Protein AF-A0A7S4L661-F1 (afdb_monomer)

pLDDT: mean 83.7, std 10.68, range [38.12, 97.12]

Organism: NCBI:txid180227

Mean predicted aligned error: 12.7 Å

Secondary structure (DSSP, 8-state):
-HHHHHHHHHHHHHHHS--HHHHHHHHHHHHHHHHHHHHHHTTT----TTHHHHHHHHHH--HHHHHHHHHHHHHHHHHHHHHHHHHHHHHHHTTHHHHHHHHHHHHHHHHHHHHHHHTTT--GGGS-TTTTTS--S-HHHHHHHHHHHHHHHTT-TT--

Radius of gyration: 37.47 Å; Cα contacts (8 Å, |Δi|>4): 50; chains: 1; bounding box: 79×39×88 Å

Structure (mmCIF, N/CA/C/O backbone):
data_AF-A0A7S4L661-F1
#
_entry.id   AF-A0A7S4L661-F1
#
loop_
_atom_site.group_PDB
_atom_site.id
_atom_site.type_symbol
_atom_site.label_atom_id
_atom_site.label_alt_id
_atom_site.label_comp_id
_atom_site.label_asym_id
_atom_site.label_entity_id
_atom_site.label_seq_id
_atom_site.pdbx_PDB_ins_code
_atom_site.Cartn_x
_atom_site.Cartn_y
_atom_site.Cartn_z
_atom_site.occupancy
_atom_site.B_iso_or_equiv
_atom_site.auth_seq_id
_atom_site.auth_comp_id
_atom_site.auth_asym_id
_atom_site.auth_atom_id
_atom_site.pdbx_PDB_model_num
ATOM 1 N N . LEU A 1 1 ? 10.857 13.147 -1.585 1.00 68.75 1 LEU A N 1
ATOM 2 C CA . LEU A 1 1 ? 9.952 13.708 -2.619 1.00 68.75 1 LEU A CA 1
ATOM 3 C C . LEU A 1 1 ? 10.628 14.728 -3.540 1.00 68.75 1 LEU A C 1
ATOM 5 O O . LEU A 1 1 ? 10.637 14.499 -4.738 1.00 68.75 1 LEU A O 1
ATOM 9 N N . ILE A 1 2 ? 11.227 15.809 -3.017 1.00 77.88 2 ILE A N 1
ATOM 10 C CA . ILE A 1 2 ? 11.846 16.874 -3.843 1.00 77.88 2 ILE A CA 1
ATOM 11 C C . ILE A 1 2 ? 12.924 16.320 -4.792 1.00 77.88 2 ILE A C 1
ATOM 13 O O . ILE A 1 2 ? 12.932 16.650 -5.972 1.00 77.88 2 ILE A O 1
ATOM 17 N N . THR A 1 3 ? 13.801 15.442 -4.302 1.00 79.94 3 THR A N 1
ATOM 18 C CA . THR A 1 3 ? 14.860 14.824 -5.117 1.00 79.94 3 THR A CA 1
ATOM 19 C C . THR A 1 3 ? 14.307 13.901 -6.206 1.00 79.94 3 THR A C 1
ATOM 21 O O . THR A 1 3 ? 14.768 13.968 -7.338 1.00 79.94 3 THR A O 1
ATOM 24 N N . LEU A 1 4 ? 13.279 13.101 -5.897 1.00 76.25 4 LEU A N 1
ATOM 25 C CA . LEU A 1 4 ? 12.640 12.198 -6.864 1.00 76.25 4 LEU A CA 1
ATOM 26 C C . LEU A 1 4 ? 11.902 12.971 -7.964 1.00 76.25 4 LEU A C 1
ATOM 28 O O . LEU A 1 4 ? 12.067 12.651 -9.131 1.00 76.25 4 LEU A O 1
ATOM 32 N N . LYS A 1 5 ? 11.184 14.048 -7.613 1.00 80.62 5 LYS A N 1
ATOM 33 C CA . LYS A 1 5 ? 10.536 14.940 -8.594 1.00 80.62 5 LYS A CA 1
ATOM 34 C C . LYS A 1 5 ? 11.557 15.657 -9.487 1.00 80.62 5 LYS A C 1
ATOM 36 O O . LYS A 1 5 ? 11.343 15.823 -10.682 1.00 80.62 5 LYS A O 1
ATOM 41 N N . LYS A 1 6 ? 12.719 16.034 -8.938 1.00 85.00 6 LYS A N 1
ATOM 42 C CA . LYS A 1 6 ? 13.836 16.555 -9.745 1.00 85.00 6 LYS A CA 1
ATOM 43 C C . LYS A 1 6 ? 14.388 15.499 -10.710 1.00 85.00 6 LYS A C 1
ATOM 45 O O . LYS A 1 6 ? 14.632 15.822 -11.866 1.00 85.00 6 LYS A O 1
ATOM 50 N N . MET A 1 7 ? 14.567 14.257 -10.259 1.00 79.88 7 MET A N 1
ATOM 51 C CA . MET A 1 7 ? 15.034 13.149 -11.106 1.00 79.88 7 MET A CA 1
ATOM 52 C C . MET A 1 7 ? 14.032 12.807 -12.216 1.00 79.88 7 MET A C 1
ATOM 54 O O . MET A 1 7 ? 14.438 12.644 -13.360 1.00 79.88 7 MET A O 1
ATOM 58 N N . GLU A 1 8 ? 12.737 12.771 -11.907 1.00 83.81 8 GLU A N 1
ATOM 59 C CA . GLU A 1 8 ? 11.647 12.570 -12.871 1.00 83.81 8 GLU A CA 1
ATOM 60 C C . GLU A 1 8 ? 11.614 13.677 -13.936 1.00 83.81 8 GLU A C 1
ATOM 62 O O . GLU A 1 8 ? 11.549 13.386 -15.132 1.00 83.81 8 GLU A O 1
ATOM 67 N N . SER A 1 9 ? 11.786 14.940 -13.531 1.00 83.50 9 SER A N 1
ATOM 68 C CA . SER A 1 9 ? 11.897 16.068 -14.464 1.00 83.50 9 SER A CA 1
ATOM 69 C C . SER A 1 9 ? 13.117 15.953 -15.384 1.00 83.50 9 SER A C 1
ATOM 71 O O . SER A 1 9 ? 12.996 16.137 -16.596 1.00 83.50 9 SER A O 1
ATOM 73 N N . ILE A 1 10 ? 14.282 15.596 -14.832 1.00 83.00 10 ILE A N 1
ATOM 74 C CA . ILE A 1 10 ? 15.504 15.385 -15.616 1.00 83.00 10 ILE A CA 1
ATOM 75 C C . ILE A 1 10 ? 15.284 14.246 -16.614 1.00 83.00 10 ILE A C 1
ATOM 77 O O . ILE A 1 10 ? 15.482 14.436 -17.808 1.00 83.00 10 ILE A O 1
ATOM 81 N N . LEU A 1 11 ? 14.806 13.085 -16.170 1.00 81.50 11 LEU A N 1
ATOM 82 C CA . LEU A 1 11 ? 14.593 11.933 -17.047 1.00 81.50 11 LEU A CA 1
ATOM 83 C C . LEU A 1 11 ? 13.532 12.204 -18.116 1.00 81.50 11 LEU A C 1
ATOM 85 O O . LEU A 1 11 ? 13.692 11.778 -19.255 1.00 81.50 11 LEU A O 1
ATOM 89 N N . THR A 1 12 ? 12.493 12.974 -17.799 1.00 82.50 12 THR A N 1
ATOM 90 C CA . THR A 1 12 ? 11.500 13.422 -18.783 1.00 82.50 12 THR A CA 1
ATOM 91 C C . THR A 1 12 ? 12.138 14.253 -19.892 1.00 82.50 12 THR A C 1
ATOM 93 O O . THR A 1 12 ? 11.818 14.049 -21.065 1.00 82.50 12 THR A O 1
ATOM 96 N N . ASN A 1 13 ? 13.069 15.143 -19.546 1.00 82.88 13 ASN A N 1
ATOM 97 C CA . ASN A 1 13 ? 13.813 15.916 -20.536 1.00 82.88 13 ASN A CA 1
ATOM 98 C C . ASN A 1 13 ? 14.715 15.007 -21.382 1.00 82.88 13 ASN A C 1
ATOM 100 O O . ASN A 1 13 ? 14.700 15.117 -22.601 1.00 82.88 13 ASN A O 1
ATOM 104 N N . PHE A 1 14 ? 15.398 14.038 -20.766 1.00 79.38 14 PHE A N 1
ATOM 105 C CA . PHE A 1 14 ? 16.256 13.079 -21.475 1.00 79.38 14 PHE A CA 1
ATOM 106 C C . PHE A 1 14 ? 15.488 12.140 -22.419 1.00 79.38 14 PHE A C 1
ATOM 108 O O . PHE A 1 14 ? 16.041 11.695 -23.421 1.00 79.38 14 PHE A O 1
ATOM 115 N N . VAL A 1 15 ? 14.226 11.815 -22.122 1.00 77.88 15 VAL A N 1
ATOM 116 C CA . VAL A 1 15 ? 13.382 11.007 -23.021 1.00 77.88 15 VAL A CA 1
ATOM 117 C C . VAL A 1 15 ? 12.933 11.823 -24.235 1.00 77.88 15 VAL A C 1
ATOM 119 O O . VAL A 1 15 ? 12.922 11.294 -25.345 1.00 77.88 15 VAL A O 1
ATOM 122 N N . LYS A 1 16 ? 12.562 13.095 -24.034 1.00 79.75 16 LYS A N 1
ATOM 123 C CA . LYS A 1 16 ? 12.102 13.987 -25.112 1.00 79.75 16 LYS A CA 1
ATOM 124 C C . LYS A 1 16 ? 13.250 14.404 -26.028 1.00 79.75 16 LYS A C 1
ATOM 126 O O . LYS A 1 16 ? 13.140 14.288 -27.244 1.00 79.75 16 LYS A O 1
ATOM 131 N N . GLU A 1 17 ? 14.347 14.847 -25.430 1.00 80.50 17 GLU A N 1
ATOM 132 C CA . GLU A 1 17 ? 15.542 15.329 -26.113 1.00 80.50 17 GLU A CA 1
ATOM 133 C C . GLU A 1 17 ? 16.768 14.764 -25.389 1.00 80.50 17 GLU A C 1
ATOM 135 O O . GLU A 1 17 ? 17.304 15.393 -24.472 1.00 80.50 17 GLU A O 1
ATOM 140 N N . PRO A 1 18 ? 17.211 13.541 -25.736 1.00 76.50 18 PRO A N 1
ATOM 141 C CA . PRO A 1 18 ? 18.415 13.004 -25.130 1.00 76.50 18 PRO A CA 1
ATOM 142 C C . PRO A 1 18 ? 19.607 13.879 -25.525 1.00 76.50 18 PRO A C 1
ATOM 144 O O . PRO A 1 18 ? 19.707 14.265 -26.695 1.00 76.50 18 PRO A O 1
ATOM 147 N N . PRO A 1 19 ? 20.540 14.150 -24.597 1.00 82.44 19 PRO A N 1
ATOM 148 C CA . PRO A 1 19 ? 21.744 14.897 -24.914 1.00 82.44 19 PRO A CA 1
ATOM 149 C C . PRO A 1 19 ? 22.462 14.274 -26.108 1.00 82.44 19 PRO A C 1
ATOM 151 O O . PRO A 1 19 ? 22.719 13.064 -26.138 1.00 82.44 19 PRO A O 1
ATOM 154 N N . GLU A 1 20 ? 22.783 15.100 -27.099 1.00 78.19 20 GLU A N 1
ATOM 155 C CA . GLU A 1 20 ? 23.418 14.641 -28.333 1.00 78.19 20 GLU A CA 1
ATOM 156 C C . GLU A 1 20 ? 24.771 13.974 -28.049 1.00 78.19 20 GLU A C 1
ATOM 158 O O . GLU A 1 20 ? 25.096 12.956 -28.656 1.00 78.19 20 GLU A O 1
ATOM 163 N N . GLU A 1 21 ? 25.489 14.474 -27.041 1.00 83.31 21 GLU A N 1
ATOM 164 C CA . GLU A 1 21 ? 26.743 13.921 -26.524 1.00 83.31 21 GLU A CA 1
ATOM 165 C C . GLU A 1 21 ? 26.587 12.498 -25.959 1.00 83.31 21 GLU A C 1
ATOM 167 O O . GLU A 1 21 ? 27.429 11.632 -26.194 1.00 83.31 21 GLU A O 1
ATOM 172 N N . LEU A 1 22 ? 25.476 12.204 -25.273 1.00 80.00 22 LEU A N 1
ATOM 173 C CA . LEU A 1 22 ? 25.191 10.856 -24.774 1.00 80.00 22 LEU A CA 1
ATOM 174 C C . LEU A 1 22 ? 24.907 9.902 -25.941 1.00 80.00 22 LEU A C 1
ATOM 176 O O . LEU A 1 22 ? 25.438 8.792 -25.994 1.00 80.00 22 LEU A O 1
ATOM 180 N N . CYS A 1 23 ? 24.095 10.346 -26.903 1.00 76.44 23 CYS A N 1
ATOM 181 C CA . CYS A 1 23 ? 23.763 9.551 -28.083 1.00 76.44 23 CYS A CA 1
ATOM 182 C C . CYS A 1 23 ? 24.995 9.277 -28.953 1.00 76.44 23 CYS A C 1
ATOM 184 O O . CYS A 1 23 ? 25.169 8.158 -29.436 1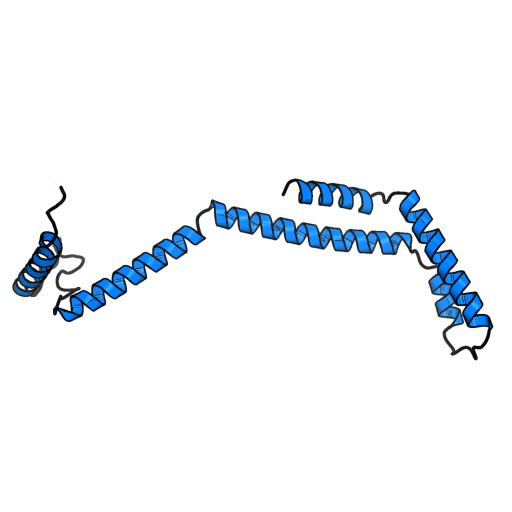.00 76.44 23 CYS A O 1
ATOM 186 N N . SER A 1 24 ? 25.852 10.278 -29.162 1.00 81.12 24 SER A N 1
ATOM 187 C CA . SER A 1 24 ? 27.076 10.142 -29.952 1.00 81.12 24 SER A CA 1
ATOM 188 C C . SER A 1 24 ? 28.093 9.236 -29.258 1.00 81.12 24 SER A C 1
ATOM 190 O O . SER A 1 24 ? 28.645 8.353 -29.915 1.00 81.12 24 SER A O 1
ATOM 192 N N . THR A 1 25 ? 28.254 9.361 -27.936 1.00 85.75 25 THR A N 1
ATOM 193 C CA . THR A 1 25 ? 29.117 8.488 -27.127 1.00 85.75 25 THR A CA 1
ATOM 194 C C . THR A 1 25 ? 28.675 7.034 -27.227 1.00 85.75 25 THR A C 1
ATOM 196 O O . THR A 1 25 ? 29.487 6.165 -27.528 1.00 85.75 25 THR A O 1
ATOM 199 N N . ILE A 1 26 ? 27.380 6.756 -27.052 1.00 82.06 26 ILE A N 1
ATOM 200 C CA . ILE A 1 26 ? 26.861 5.384 -27.099 1.00 82.06 26 ILE A CA 1
ATOM 201 C C . ILE A 1 26 ? 26.975 4.794 -28.507 1.00 82.06 26 ILE A C 1
ATOM 203 O O . ILE A 1 26 ? 27.368 3.637 -28.644 1.00 82.06 26 ILE A O 1
ATOM 207 N N . ARG A 1 27 ? 26.708 5.577 -29.563 1.00 81.56 27 ARG A N 1
ATOM 208 C CA . ARG A 1 27 ? 26.954 5.131 -30.946 1.00 81.56 27 ARG A CA 1
ATOM 209 C C . ARG A 1 27 ? 28.433 4.830 -31.192 1.00 81.56 27 ARG A C 1
ATOM 211 O O . ARG A 1 27 ? 28.734 3.856 -31.875 1.00 81.56 27 ARG A O 1
ATOM 218 N N . GLY A 1 28 ? 29.341 5.652 -30.664 1.00 84.31 28 GLY A N 1
ATOM 219 C CA . GLY A 1 28 ? 30.787 5.441 -30.763 1.00 84.31 28 GLY A CA 1
ATOM 220 C C . GLY A 1 28 ? 31.219 4.141 -30.088 1.00 84.31 28 GLY A C 1
ATOM 221 O O . GLY A 1 28 ? 31.824 3.289 -30.731 1.00 84.31 28 GLY A O 1
ATOM 222 N N . LEU A 1 29 ? 30.803 3.946 -28.836 1.00 86.19 29 LEU A N 1
ATOM 223 C CA . LEU A 1 29 ? 31.093 2.751 -28.039 1.00 86.19 29 LEU A CA 1
ATOM 224 C C . LEU A 1 29 ? 30.498 1.483 -28.667 1.00 86.19 29 LEU A C 1
ATOM 226 O O . LEU A 1 29 ? 31.155 0.448 -28.720 1.00 86.19 29 LEU A O 1
ATOM 230 N N . ALA A 1 30 ? 29.271 1.561 -29.189 1.00 81.69 30 ALA A N 1
ATOM 231 C CA . ALA A 1 30 ? 28.638 0.450 -29.893 1.00 81.69 30 ALA A CA 1
ATOM 232 C C . ALA A 1 30 ? 29.421 0.064 -31.157 1.00 81.69 30 ALA A C 1
ATOM 234 O O . ALA A 1 30 ? 29.675 -1.118 -31.376 1.00 81.69 30 ALA A O 1
ATOM 235 N N . LYS A 1 31 ? 29.862 1.048 -31.956 1.00 83.56 31 LYS A N 1
ATOM 236 C CA . LYS A 1 31 ? 30.695 0.810 -33.145 1.00 83.56 31 LYS A CA 1
ATOM 237 C C . LYS A 1 31 ? 32.054 0.211 -32.793 1.00 83.56 31 LYS A C 1
ATOM 239 O O . LYS A 1 31 ? 32.487 -0.719 -33.464 1.00 83.56 31 LYS A O 1
ATOM 244 N N . GLU A 1 32 ? 32.703 0.715 -31.747 1.00 87.25 32 GLU A N 1
ATOM 245 C CA . GLU A 1 32 ? 33.989 0.204 -31.263 1.00 87.25 32 GLU A CA 1
ATOM 246 C C . GLU A 1 32 ? 33.870 -1.258 -30.819 1.00 87.25 32 GLU A C 1
ATOM 248 O O . GLU A 1 32 ? 34.599 -2.116 -31.311 1.00 87.25 32 GLU A O 1
ATOM 253 N N . ARG A 1 33 ? 32.882 -1.577 -29.975 1.00 85.06 33 ARG A N 1
ATOM 254 C CA . ARG A 1 33 ? 32.634 -2.953 -29.517 1.00 85.06 33 ARG A CA 1
ATOM 255 C C . ARG A 1 33 ? 32.269 -3.899 -30.650 1.00 85.06 33 ARG A C 1
ATOM 257 O O . ARG A 1 33 ? 32.660 -5.064 -30.624 1.00 85.06 33 ARG A O 1
ATOM 264 N N . LEU A 1 34 ? 31.534 -3.410 -31.643 1.00 82.75 34 LEU A N 1
ATOM 265 C CA . LEU A 1 34 ? 31.180 -4.198 -32.813 1.00 82.75 34 LEU A CA 1
ATOM 266 C C . LEU A 1 34 ? 32.416 -4.477 -33.679 1.00 82.75 34 LEU A C 1
ATOM 268 O O . LEU A 1 34 ? 32.606 -5.612 -34.104 1.00 82.75 34 LEU A O 1
ATOM 272 N N . ALA A 1 35 ? 33.296 -3.493 -33.873 1.00 82.81 35 ALA A N 1
ATOM 273 C CA . ALA A 1 35 ? 34.565 -3.684 -34.573 1.00 82.81 35 ALA A CA 1
ATOM 274 C C . ALA A 1 35 ? 35.495 -4.666 -33.834 1.00 82.81 35 ALA A C 1
ATOM 276 O O . ALA A 1 35 ? 36.056 -5.563 -34.461 1.00 82.81 35 ALA A O 1
ATOM 277 N N . GLU A 1 36 ? 35.606 -4.555 -32.504 1.00 85.25 36 GLU A N 1
ATOM 278 C CA . GLU A 1 36 ? 36.344 -5.515 -31.668 1.00 85.25 36 GLU A CA 1
ATOM 279 C C . GLU A 1 36 ? 35.784 -6.938 -31.796 1.00 85.25 36 GLU A C 1
ATOM 281 O O . GLU A 1 36 ? 36.542 -7.906 -31.872 1.00 85.25 36 GLU A O 1
ATOM 286 N N . PHE A 1 37 ? 34.456 -7.075 -31.810 1.00 81.62 37 PHE A N 1
ATOM 287 C CA . PHE A 1 37 ? 33.787 -8.360 -31.978 1.00 81.62 37 PHE A CA 1
ATOM 288 C C . PHE A 1 37 ? 34.063 -8.958 -33.363 1.00 81.62 37 PHE A C 1
ATOM 290 O O . PHE A 1 37 ? 34.462 -10.116 -33.448 1.00 81.62 37 PHE A O 1
ATOM 297 N N . MET A 1 38 ? 33.938 -8.165 -34.431 1.00 76.12 38 MET A N 1
ATOM 298 C CA . MET A 1 38 ? 34.230 -8.595 -35.806 1.00 76.12 38 MET A CA 1
ATOM 299 C C . MET A 1 38 ? 35.683 -9.058 -35.966 1.00 76.12 38 MET A C 1
ATOM 301 O O . MET A 1 38 ? 35.925 -10.143 -36.484 1.00 76.12 38 MET A O 1
ATOM 305 N N . ALA A 1 39 ? 36.642 -8.300 -35.424 1.00 81.25 39 ALA A N 1
ATOM 306 C CA . ALA A 1 39 ? 38.062 -8.648 -35.479 1.00 81.25 39 ALA A CA 1
ATOM 307 C C . ALA A 1 39 ? 38.400 -9.960 -34.745 1.00 81.25 39 ALA A C 1
ATOM 309 O O . ALA A 1 39 ? 39.367 -10.634 -35.092 1.00 81.25 39 ALA A O 1
ATOM 310 N N . ARG A 1 40 ? 37.611 -10.339 -33.728 1.00 77.56 40 ARG A N 1
ATOM 311 C CA . ARG A 1 40 ? 37.737 -11.635 -33.038 1.00 77.56 40 ARG A CA 1
ATOM 312 C C . ARG A 1 40 ? 37.080 -12.779 -33.808 1.00 77.56 40 ARG A C 1
ATOM 314 O O . ARG A 1 40 ? 37.538 -13.911 -33.701 1.00 77.56 40 ARG A O 1
ATOM 321 N N . VAL A 1 41 ? 36.010 -12.494 -34.546 1.00 72.88 41 VAL A N 1
ATOM 322 C CA . VAL A 1 41 ? 35.238 -13.487 -35.308 1.00 72.88 41 VAL A CA 1
ATOM 323 C C . VAL A 1 41 ? 35.954 -13.908 -36.594 1.00 72.88 41 VAL A C 1
ATOM 325 O O . VAL A 1 41 ? 35.908 -15.087 -36.941 1.00 72.88 41 VAL A O 1
ATOM 328 N N . ASP A 1 42 ? 36.683 -12.995 -37.245 1.00 63.19 42 ASP A N 1
ATOM 329 C CA . ASP A 1 42 ? 37.455 -13.272 -38.470 1.00 63.19 42 ASP A CA 1
ATOM 330 C C . ASP A 1 42 ? 38.589 -14.303 -38.280 1.00 63.19 42 ASP A C 1
ATOM 332 O O . ASP A 1 42 ? 39.136 -14.810 -39.258 1.00 63.19 42 ASP A O 1
ATOM 336 N N . GLY A 1 43 ? 38.944 -14.639 -37.034 1.00 61.44 43 GLY A N 1
ATOM 337 C CA . GLY A 1 43 ? 40.056 -15.535 -36.722 1.00 61.44 43 GLY A CA 1
ATOM 338 C C . GLY A 1 43 ? 39.759 -17.039 -36.768 1.00 61.44 43 GLY A C 1
ATOM 339 O O . GLY A 1 43 ? 40.715 -17.791 -36.936 1.00 61.44 43 GLY A O 1
ATOM 340 N N . ASP A 1 44 ? 38.507 -17.504 -36.591 1.00 59.59 44 ASP A N 1
ATOM 341 C CA . ASP A 1 44 ? 38.280 -18.950 -36.343 1.00 59.59 44 ASP A CA 1
ATOM 342 C C . ASP A 1 44 ? 36.841 -19.507 -36.540 1.00 59.59 44 ASP A C 1
ATOM 344 O O . ASP A 1 44 ? 36.477 -20.514 -35.932 1.00 59.59 44 ASP A O 1
ATOM 348 N N . LEU A 1 45 ? 35.965 -18.892 -37.351 1.00 57.50 45 LEU A N 1
ATOM 349 C CA . LEU A 1 45 ? 34.546 -19.307 -37.414 1.00 57.50 45 LEU A CA 1
ATOM 350 C C . LEU A 1 45 ? 34.077 -19.848 -38.776 1.00 57.50 45 LEU A C 1
ATOM 352 O O . LEU A 1 45 ? 33.956 -19.133 -39.767 1.00 57.50 45 LEU A O 1
ATOM 356 N N . VAL A 1 46 ? 33.684 -21.129 -38.780 1.00 61.25 46 VAL A N 1
ATOM 357 C CA . VAL A 1 46 ? 32.750 -21.715 -39.756 1.00 61.25 46 VAL A CA 1
ATOM 358 C C . VAL A 1 46 ? 31.374 -21.104 -39.478 1.00 61.25 46 VAL A C 1
ATOM 360 O O . VAL A 1 46 ? 30.697 -21.479 -38.523 1.00 61.25 46 VAL A O 1
ATOM 363 N N . PHE A 1 47 ? 30.991 -20.100 -40.264 1.00 63.91 47 PHE A N 1
ATOM 364 C CA 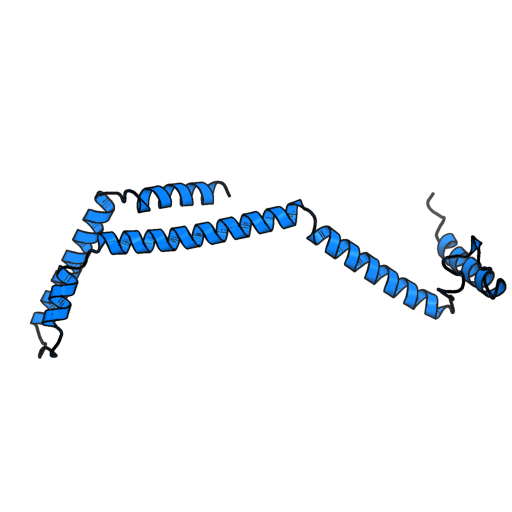. PHE A 1 47 ? 29.793 -19.293 -40.027 1.00 63.91 47 PHE A CA 1
ATOM 365 C C . PHE A 1 47 ? 28.505 -20.146 -40.033 1.00 63.91 47 PHE A C 1
ATOM 367 O O . PHE A 1 47 ? 28.167 -20.724 -41.070 1.00 63.91 47 PHE A O 1
ATOM 374 N N . PRO A 1 48 ? 27.726 -20.201 -38.933 1.00 63.81 48 PRO A N 1
ATOM 375 C CA . PRO A 1 48 ? 26.384 -20.768 -38.974 1.00 63.81 48 PRO A CA 1
ATOM 376 C C . PRO A 1 48 ? 25.475 -19.903 -39.857 1.00 63.81 48 PRO A C 1
ATOM 378 O O . PRO A 1 48 ? 25.564 -18.670 -39.861 1.00 63.81 48 PRO A O 1
ATOM 381 N N . VAL A 1 49 ? 24.584 -20.557 -40.608 1.00 58.53 49 VAL A N 1
ATOM 382 C CA . VAL A 1 49 ? 23.581 -19.906 -41.464 1.00 58.53 49 VAL A CA 1
ATOM 383 C C . VAL A 1 49 ? 22.720 -18.985 -40.589 1.00 58.53 49 VAL A C 1
ATOM 385 O O . VAL A 1 49 ? 21.892 -19.455 -39.818 1.00 58.53 49 VAL A O 1
ATOM 388 N N . GLY A 1 50 ? 22.966 -17.673 -40.662 1.00 65.62 50 GLY A N 1
ATOM 389 C CA . GLY A 1 50 ? 22.291 -16.664 -39.836 1.00 65.62 50 GLY A CA 1
ATOM 390 C C . GLY A 1 50 ? 23.201 -15.576 -39.257 1.00 65.62 50 GLY A C 1
ATOM 391 O O . GLY A 1 50 ? 22.700 -14.506 -38.920 1.00 65.62 50 GLY A O 1
ATOM 392 N N . LEU A 1 51 ? 24.526 -15.784 -39.206 1.00 72.31 51 LEU A N 1
ATOM 393 C CA . LEU A 1 51 ? 25.434 -14.787 -38.619 1.00 72.31 51 LEU A CA 1
ATOM 394 C C . LEU A 1 51 ? 25.526 -13.500 -39.453 1.00 72.31 51 LEU A C 1
ATOM 396 O O . LEU A 1 51 ? 25.457 -12.407 -38.901 1.00 72.31 51 LEU A O 1
ATOM 400 N N . VAL A 1 52 ? 25.630 -13.618 -40.780 1.00 74.81 52 VAL A N 1
ATOM 401 C CA . VAL A 1 52 ? 25.715 -12.453 -41.680 1.00 74.81 52 VAL A CA 1
ATOM 402 C C . VAL A 1 52 ? 24.452 -11.575 -41.592 1.00 74.81 52 VAL A C 1
ATOM 404 O O . VAL A 1 52 ? 24.602 -10.385 -41.326 1.00 74.81 52 VAL A O 1
ATOM 407 N N . PRO A 1 53 ? 23.218 -12.119 -41.690 1.00 78.62 53 PRO A N 1
ATOM 408 C CA . PRO A 1 53 ? 22.001 -11.340 -41.447 1.00 78.62 53 PRO A CA 1
ATOM 409 C C . PRO A 1 53 ? 21.953 -10.668 -40.068 1.00 78.62 53 PRO A C 1
ATOM 411 O O . PRO A 1 53 ? 21.555 -9.510 -39.971 1.00 78.62 53 PRO A O 1
ATOM 414 N N . ALA A 1 54 ? 22.373 -11.364 -39.007 1.00 78.12 54 ALA A N 1
ATOM 415 C CA . ALA A 1 54 ? 22.381 -10.813 -37.652 1.00 78.12 54 ALA A CA 1
ATOM 416 C C . ALA A 1 54 ? 23.389 -9.660 -37.493 1.00 78.12 54 ALA A C 1
ATOM 418 O O . ALA A 1 54 ? 23.098 -8.671 -36.826 1.00 78.12 54 ALA A O 1
ATOM 419 N N . LEU A 1 55 ? 24.555 -9.750 -38.140 1.00 75.94 55 LEU A N 1
ATOM 420 C CA . LEU A 1 55 ? 25.563 -8.687 -38.146 1.00 75.94 55 LEU A CA 1
ATOM 421 C C . LEU A 1 55 ? 25.102 -7.451 -38.922 1.00 75.94 55 LEU A C 1
ATOM 423 O O . LEU A 1 55 ? 25.349 -6.329 -38.476 1.00 75.94 55 LEU A O 1
ATOM 427 N N . THR A 1 56 ? 24.407 -7.644 -40.047 1.00 79.19 56 THR A N 1
ATOM 428 C CA . THR A 1 56 ? 23.782 -6.546 -40.796 1.00 79.19 56 THR A CA 1
ATOM 429 C C . THR A 1 56 ? 22.716 -5.854 -39.950 1.00 79.19 56 THR A C 1
ATOM 431 O O . THR A 1 56 ? 22.748 -4.635 -39.810 1.00 79.19 56 THR A O 1
ATOM 434 N N . GLN A 1 57 ? 21.845 -6.621 -39.287 1.00 83.25 57 GLN A N 1
ATOM 435 C CA . GLN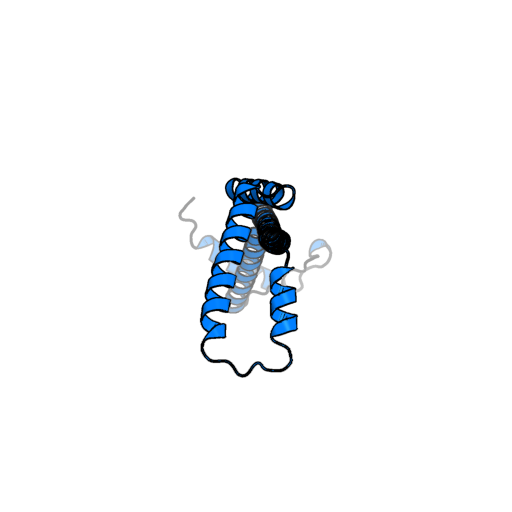 A 1 57 ? 20.844 -6.068 -38.368 1.00 83.25 57 GLN A CA 1
ATOM 436 C C . GLN A 1 57 ? 21.477 -5.305 -37.201 1.00 83.25 57 GLN A C 1
ATOM 438 O O . GLN A 1 57 ? 20.973 -4.258 -36.806 1.00 83.25 57 GLN A O 1
ATOM 443 N N . LEU A 1 58 ? 22.594 -5.796 -36.659 1.00 81.06 58 LEU A N 1
ATOM 444 C CA . LEU A 1 58 ? 23.303 -5.127 -35.571 1.00 81.06 58 LEU A CA 1
ATOM 445 C C . LEU A 1 58 ? 23.964 -3.812 -36.026 1.00 81.06 58 LEU A C 1
ATOM 447 O O . LEU A 1 58 ? 24.015 -2.859 -35.252 1.00 81.06 58 LEU A O 1
ATOM 451 N N . HIS A 1 59 ? 24.434 -3.738 -37.275 1.00 79.44 59 HIS A N 1
ATOM 452 C CA . HIS A 1 59 ? 24.944 -2.500 -37.880 1.00 79.44 59 HIS A CA 1
ATOM 453 C C . HIS A 1 59 ? 23.848 -1.454 -38.103 1.00 79.44 59 HIS A C 1
ATOM 455 O O . HIS A 1 59 ? 24.094 -0.259 -37.945 1.00 79.44 59 HIS A O 1
ATOM 461 N N . GLU A 1 60 ? 22.654 -1.904 -38.481 1.00 85.19 60 GLU A N 1
ATOM 462 C CA . GLU A 1 60 ? 21.488 -1.052 -38.725 1.00 85.19 60 GLU A CA 1
ATOM 463 C C . GLU A 1 60 ? 20.726 -0.701 -37.437 1.00 85.19 60 GLU A C 1
ATOM 465 O O . GLU A 1 60 ? 19.802 0.115 -37.460 1.00 85.19 60 GLU A O 1
ATOM 470 N N . PHE A 1 61 ? 21.107 -1.291 -36.300 1.00 85.56 61 PHE A N 1
ATOM 471 C CA . PHE A 1 61 ? 20.409 -1.108 -35.037 1.00 85.56 61 PHE A CA 1
ATOM 472 C C . PHE A 1 61 ? 20.535 0.326 -34.508 1.00 85.56 61 PHE A C 1
ATOM 474 O O . PHE A 1 61 ? 21.629 0.863 -34.306 1.00 85.56 61 PHE A O 1
ATOM 481 N N . ASP A 1 62 ? 19.393 0.939 -34.197 1.00 85.88 62 ASP A N 1
ATOM 482 C CA . ASP A 1 62 ? 19.350 2.274 -33.610 1.00 85.88 62 ASP A CA 1
ATOM 483 C C . ASP A 1 62 ? 19.558 2.221 -32.088 1.00 85.88 62 ASP A C 1
ATOM 485 O O . ASP A 1 62 ? 18.621 2.255 -31.281 1.00 85.88 62 ASP A O 1
ATOM 489 N N . PHE A 1 63 ? 20.831 2.181 -31.691 1.00 81.56 63 PHE A N 1
ATOM 490 C CA . PHE A 1 63 ? 21.241 2.236 -30.287 1.00 81.56 63 PHE A CA 1
ATOM 491 C C . PHE A 1 63 ? 20.731 3.487 -29.556 1.00 81.56 63 PHE A C 1
ATOM 493 O O . PHE A 1 63 ? 20.521 3.436 -28.345 1.00 81.56 63 PHE A O 1
ATOM 500 N N . ALA A 1 64 ? 20.494 4.604 -30.254 1.00 79.38 64 ALA A N 1
ATOM 501 C CA . ALA A 1 64 ? 19.977 5.810 -29.612 1.00 79.38 64 ALA A CA 1
ATOM 502 C C . ALA A 1 64 ? 18.506 5.633 -29.207 1.00 79.38 64 ALA A C 1
ATOM 504 O O . ALA A 1 64 ? 18.122 6.001 -28.095 1.00 79.38 64 ALA A O 1
ATOM 505 N N . ASN A 1 65 ? 17.692 5.011 -30.064 1.00 83.69 65 ASN A N 1
ATOM 506 C CA . ASN A 1 65 ? 16.314 4.658 -29.716 1.00 83.69 65 ASN A CA 1
ATOM 507 C C . ASN A 1 65 ? 16.241 3.618 -28.594 1.00 83.69 65 ASN A C 1
ATOM 509 O O . ASN A 1 65 ? 15.391 3.741 -27.712 1.00 83.69 65 ASN A O 1
ATOM 513 N N . TYR A 1 66 ? 17.153 2.645 -28.573 1.00 84.44 66 TYR A N 1
ATOM 514 C CA . TYR A 1 66 ? 17.242 1.690 -27.467 1.00 84.44 66 TYR A CA 1
ATOM 515 C C . TYR A 1 66 ? 17.500 2.387 -26.125 1.00 84.44 66 TYR A C 1
ATOM 517 O O . TYR A 1 66 ? 16.788 2.154 -25.151 1.00 84.44 66 TYR A O 1
ATOM 525 N N . VAL A 1 67 ? 18.454 3.320 -26.082 1.00 82.88 67 VAL A N 1
ATOM 526 C CA . VAL A 1 67 ? 18.758 4.093 -24.867 1.00 82.88 67 VAL A CA 1
ATOM 527 C C . VAL A 1 67 ? 17.561 4.931 -24.428 1.00 82.88 67 VAL A C 1
ATOM 529 O O . VAL A 1 67 ? 17.236 4.941 -23.242 1.00 82.88 67 VAL A O 1
ATOM 532 N N . ARG A 1 68 ? 16.853 5.584 -25.361 1.00 83.69 68 ARG A N 1
ATOM 533 C CA . ARG A 1 68 ? 15.601 6.299 -25.049 1.00 83.69 68 ARG A CA 1
ATOM 534 C C . ARG A 1 68 ? 14.569 5.370 -24.414 1.00 83.69 68 ARG A C 1
ATOM 536 O O . ARG A 1 68 ? 13.942 5.755 -23.430 1.00 83.69 68 ARG A O 1
ATOM 543 N N . ALA A 1 69 ? 14.416 4.156 -24.942 1.00 86.25 69 ALA A N 1
ATOM 544 C CA . ALA A 1 69 ? 13.503 3.165 -24.386 1.00 86.25 69 ALA A CA 1
ATOM 545 C C . ALA A 1 69 ? 13.913 2.753 -22.962 1.00 86.25 69 ALA A C 1
ATOM 547 O O . ALA A 1 69 ? 13.063 2.727 -22.073 1.00 86.25 69 ALA A O 1
ATOM 548 N N . CYS A 1 70 ? 15.205 2.522 -22.707 1.00 84.69 70 CYS A N 1
ATOM 549 C CA . CYS A 1 70 ? 15.716 2.221 -21.367 1.00 84.69 70 CYS A CA 1
ATOM 550 C C . CYS A 1 70 ? 15.483 3.373 -20.377 1.00 84.69 70 CYS A C 1
ATOM 552 O O . CYS A 1 70 ? 15.005 3.145 -19.268 1.00 84.69 70 CYS A O 1
ATOM 554 N N . ILE A 1 71 ? 15.766 4.620 -20.772 1.00 85.31 71 ILE A N 1
ATOM 555 C CA . ILE A 1 71 ? 15.497 5.804 -19.937 1.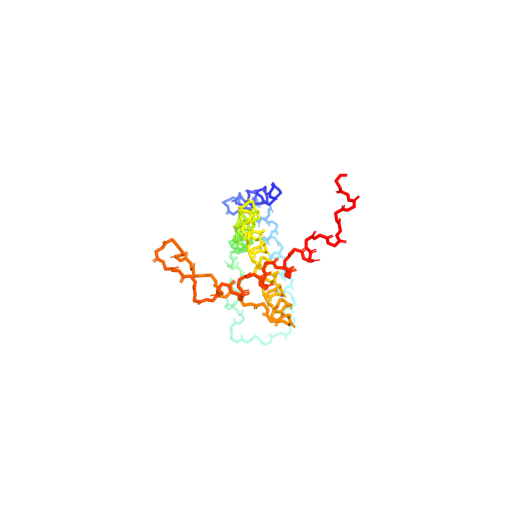00 85.31 71 ILE A CA 1
ATOM 556 C C . ILE A 1 71 ? 13.989 5.922 -19.668 1.00 85.31 71 ILE A C 1
ATOM 558 O O . ILE A 1 71 ? 13.582 6.190 -18.538 1.00 85.31 71 ILE A O 1
ATOM 562 N N . GLY A 1 72 ? 13.155 5.663 -20.678 1.00 85.94 72 GLY A N 1
ATOM 563 C CA . GLY A 1 72 ? 11.700 5.627 -20.548 1.00 85.94 72 GLY A CA 1
ATOM 564 C C . GLY A 1 72 ? 11.210 4.575 -19.549 1.00 85.94 72 GLY A C 1
ATOM 565 O O . GLY A 1 72 ? 10.346 4.879 -18.730 1.00 85.94 72 GLY A O 1
ATOM 566 N N . GLN A 1 73 ? 11.793 3.373 -19.555 1.00 88.12 73 GLN A N 1
ATOM 567 C CA . GLN A 1 73 ? 11.487 2.326 -18.573 1.00 88.12 73 GLN A CA 1
ATOM 568 C C . GLN A 1 73 ? 11.853 2.753 -17.147 1.00 88.12 73 GLN A C 1
ATOM 570 O O . GLN A 1 73 ? 11.037 2.612 -16.237 1.00 88.12 73 GLN A O 1
ATOM 575 N N . VAL A 1 74 ? 13.049 3.319 -16.949 1.00 85.69 74 VAL A N 1
ATOM 576 C CA . VAL A 1 74 ? 13.490 3.815 -15.633 1.00 85.69 74 VAL A CA 1
ATOM 577 C C . VAL A 1 74 ? 12.585 4.943 -15.140 1.00 85.69 74 VAL A C 1
ATOM 579 O O . VAL A 1 74 ? 12.207 4.963 -13.970 1.00 85.69 74 VAL A O 1
ATOM 582 N N . ARG A 1 75 ? 12.183 5.857 -16.030 1.00 86.75 75 ARG A N 1
ATOM 583 C CA . ARG A 1 75 ? 11.206 6.902 -15.712 1.00 86.75 75 ARG A CA 1
ATOM 584 C C . ARG A 1 75 ? 9.870 6.296 -15.279 1.00 86.75 75 ARG A C 1
ATOM 586 O O . ARG A 1 75 ? 9.359 6.680 -14.237 1.00 86.75 75 ARG A O 1
ATOM 593 N N . GLY A 1 76 ? 9.333 5.336 -16.032 1.00 87.06 76 GLY A N 1
ATOM 594 C CA . GLY A 1 76 ? 8.073 4.676 -15.679 1.00 87.06 76 GLY A CA 1
ATOM 595 C C . GLY A 1 76 ? 8.123 4.002 -14.304 1.00 87.06 76 GLY A C 1
ATOM 596 O O . GLY A 1 76 ? 7.171 4.098 -13.533 1.00 87.06 76 GLY A O 1
ATOM 597 N N . ALA A 1 77 ? 9.256 3.387 -13.951 1.00 86.94 77 ALA A N 1
ATOM 598 C CA . ALA A 1 77 ? 9.463 2.835 -12.614 1.00 86.94 77 ALA A CA 1
ATOM 599 C C . ALA A 1 77 ? 9.473 3.926 -11.524 1.00 86.94 77 ALA A C 1
ATOM 601 O O . ALA A 1 77 ? 8.881 3.738 -10.462 1.00 86.94 77 ALA A O 1
ATOM 602 N N . LEU A 1 78 ? 10.104 5.077 -11.781 1.00 86.88 78 LEU A N 1
ATOM 603 C CA . LEU A 1 78 ? 10.100 6.215 -10.854 1.00 86.88 78 LEU A CA 1
ATOM 604 C C . LEU A 1 78 ? 8.708 6.828 -10.675 1.00 86.88 78 LEU A C 1
ATOM 606 O O . LEU A 1 78 ? 8.358 7.169 -9.545 1.00 86.88 78 LEU A O 1
ATOM 610 N N . ASP A 1 79 ? 7.919 6.930 -11.747 1.00 88.00 79 ASP A N 1
ATOM 611 C CA . ASP A 1 79 ? 6.529 7.402 -11.698 1.00 88.00 79 ASP A CA 1
ATOM 612 C C . ASP A 1 79 ? 5.686 6.489 -10.788 1.00 88.00 79 ASP A C 1
ATOM 614 O O . ASP A 1 79 ? 4.948 6.975 -9.929 1.00 88.00 79 ASP A O 1
ATOM 618 N N . GLY A 1 80 ? 5.869 5.166 -10.900 1.00 90.81 80 GLY A N 1
ATOM 619 C CA . GLY A 1 80 ? 5.236 4.186 -10.012 1.00 90.81 80 GLY A CA 1
ATOM 620 C C . GLY A 1 80 ? 5.616 4.385 -8.541 1.00 90.81 80 GLY A C 1
ATOM 621 O O . GLY A 1 80 ? 4.744 4.530 -7.688 1.00 90.81 80 GLY A O 1
ATOM 622 N N . VAL A 1 81 ? 6.913 4.499 -8.241 1.00 89.62 81 VAL A N 1
ATOM 623 C CA . VAL A 1 81 ? 7.395 4.719 -6.863 1.00 89.62 81 VAL A CA 1
ATOM 624 C C . VAL A 1 81 ? 6.895 6.048 -6.286 1.00 89.62 81 VAL A C 1
ATOM 626 O O . VAL A 1 81 ? 6.581 6.132 -5.098 1.00 89.62 81 VAL A O 1
ATOM 629 N N . LEU A 1 82 ? 6.819 7.106 -7.099 1.00 89.75 82 LEU A N 1
ATOM 630 C CA . LEU A 1 82 ? 6.262 8.391 -6.675 1.00 89.75 82 LEU A CA 1
ATOM 631 C C . LEU A 1 82 ? 4.779 8.270 -6.320 1.00 89.75 82 LEU A C 1
ATOM 633 O O . LEU A 1 82 ? 4.370 8.798 -5.286 1.00 89.75 82 LEU A O 1
ATOM 637 N N . MET A 1 83 ? 4.003 7.556 -7.135 1.00 92.38 83 MET A N 1
ATOM 638 C CA . MET A 1 83 ? 2.587 7.302 -6.879 1.00 92.38 83 MET A CA 1
ATOM 639 C C . MET A 1 83 ? 2.384 6.515 -5.578 1.00 92.38 83 MET A C 1
ATOM 641 O O . MET A 1 83 ? 1.591 6.932 -4.732 1.00 92.38 83 MET A O 1
ATOM 645 N N . ASP A 1 84 ? 3.150 5.444 -5.370 1.00 92.00 84 ASP A N 1
ATOM 646 C CA . ASP A 1 84 ? 3.097 4.639 -4.143 1.00 92.00 84 ASP A CA 1
ATOM 647 C C . ASP A 1 84 ? 3.451 5.467 -2.901 1.00 92.00 84 ASP A C 1
ATOM 649 O O . ASP A 1 84 ? 2.816 5.356 -1.845 1.00 92.00 84 ASP A O 1
ATOM 653 N N . LEU A 1 85 ? 4.444 6.352 -3.022 1.00 90.62 85 LEU A N 1
ATOM 654 C CA . LEU A 1 85 ? 4.846 7.243 -1.941 1.00 90.62 85 LEU A CA 1
ATOM 655 C C . LEU A 1 85 ? 3.764 8.287 -1.630 1.00 90.62 85 LEU A C 1
ATOM 657 O O . LEU A 1 85 ? 3.519 8.584 -0.463 1.00 90.62 85 LEU A O 1
ATOM 661 N N . GLU A 1 86 ? 3.102 8.842 -2.646 1.00 90.56 86 GLU A N 1
ATOM 662 C CA . GLU A 1 86 ? 1.999 9.791 -2.459 1.00 90.56 86 GLU A CA 1
ATOM 663 C C . GLU A 1 86 ? 0.774 9.131 -1.811 1.00 90.56 86 GLU A C 1
ATOM 665 O O . GLU A 1 86 ? 0.137 9.742 -0.948 1.00 90.56 86 GLU A O 1
ATOM 670 N N . ILE A 1 87 ? 0.476 7.875 -2.161 1.00 89.81 87 ILE A N 1
ATOM 671 C CA . ILE A 1 87 ? -0.542 7.063 -1.477 1.00 89.81 87 ILE A CA 1
ATOM 672 C C . ILE A 1 87 ? -0.142 6.845 -0.015 1.00 89.81 87 ILE A C 1
ATOM 674 O O . ILE A 1 87 ? -0.927 7.142 0.883 1.00 89.81 87 ILE A O 1
ATOM 678 N N . SER A 1 88 ? 1.101 6.430 0.236 1.00 86.38 88 SER A N 1
ATOM 679 C CA . SER A 1 88 ? 1.605 6.172 1.591 1.00 86.38 88 SER A CA 1
ATOM 680 C C . SER A 1 88 ? 1.556 7.420 2.477 1.00 86.38 88 SER A C 1
ATOM 682 O O . SER A 1 88 ? 1.151 7.354 3.636 1.00 86.38 88 SER A O 1
ATOM 684 N N . ILE A 1 89 ? 1.923 8.586 1.934 1.00 87.81 89 ILE A N 1
ATOM 685 C CA . ILE A 1 89 ? 1.827 9.867 2.646 1.00 87.81 89 ILE A CA 1
ATOM 686 C C . ILE A 1 89 ? 0.371 10.209 2.940 1.00 87.81 89 ILE A C 1
ATOM 688 O O . ILE A 1 89 ? 0.067 10.648 4.045 1.00 87.81 89 ILE A O 1
ATOM 692 N N . ARG A 1 90 ? -0.537 10.014 1.979 1.00 87.69 90 ARG A N 1
ATOM 693 C CA . ARG A 1 90 ? -1.968 10.254 2.186 1.00 87.69 90 ARG A CA 1
ATOM 694 C C . ARG A 1 90 ? -2.518 9.372 3.299 1.00 87.69 90 ARG A C 1
ATOM 696 O O . ARG A 1 90 ? -3.208 9.882 4.177 1.00 87.69 90 ARG A O 1
ATOM 703 N N . ASP A 1 91 ? -2.190 8.086 3.289 1.00 83.00 91 ASP A N 1
ATOM 704 C CA . ASP A 1 91 ? -2.629 7.145 4.316 1.00 83.00 91 ASP A CA 1
ATOM 705 C C . ASP A 1 91 ? -2.058 7.519 5.689 1.00 83.00 91 ASP A C 1
ATOM 707 O O . ASP A 1 91 ? -2.805 7.567 6.670 1.00 83.00 91 ASP A O 1
ATOM 711 N N . PHE A 1 92 ? -0.781 7.903 5.750 1.00 80.38 92 PHE A N 1
ATOM 712 C CA . PHE A 1 92 ? -0.144 8.386 6.974 1.00 80.38 92 PHE A CA 1
ATOM 713 C C . PHE A 1 92 ? -0.797 9.672 7.510 1.00 80.38 92 PHE A C 1
ATOM 715 O O . PHE A 1 92 ? -1.179 9.735 8.678 1.00 80.38 92 PHE A O 1
ATOM 722 N N . VAL A 1 93 ? -0.980 10.688 6.659 1.00 84.44 93 VAL A N 1
ATOM 723 C CA . VAL A 1 93 ? -1.571 11.988 7.029 1.00 84.44 93 VAL A CA 1
ATOM 724 C C . VAL A 1 93 ? -3.042 11.854 7.403 1.00 84.44 93 VAL A C 1
ATOM 726 O O . VAL A 1 93 ? -3.499 12.522 8.325 1.00 84.44 93 VAL A O 1
ATOM 729 N N . SER A 1 94 ? -3.785 10.972 6.732 1.00 87.75 94 SER A N 1
ATOM 730 C CA . SER A 1 94 ? -5.189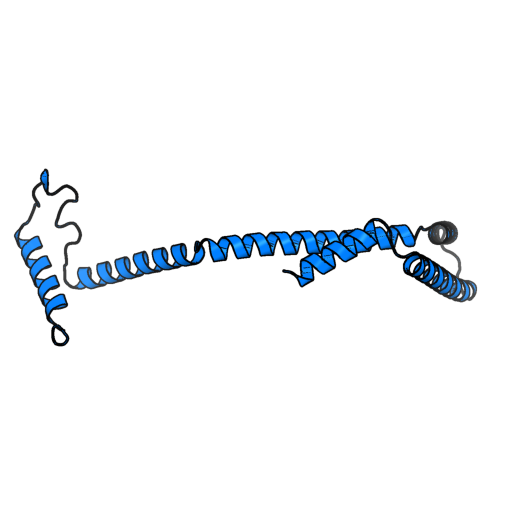 10.708 7.061 1.00 87.75 94 SER A CA 1
ATOM 731 C C . SER A 1 94 ? -5.377 10.101 8.454 1.00 87.75 94 SER A C 1
ATOM 733 O O . SER A 1 94 ? -6.503 10.020 8.934 1.00 87.75 94 SER A O 1
ATOM 735 N N . GLY A 1 95 ? -4.298 9.630 9.093 1.00 86.75 95 GLY A N 1
ATOM 736 C CA . GLY A 1 95 ? -4.367 8.953 10.381 1.00 86.75 95 GLY A CA 1
ATOM 737 C C . GLY A 1 95 ? -5.097 7.613 10.315 1.00 86.75 95 GLY A C 1
ATOM 738 O O . GLY A 1 95 ? -5.413 7.055 11.359 1.00 86.75 95 GLY A O 1
ATOM 739 N N . ARG A 1 96 ? -5.365 7.068 9.121 1.00 84.25 96 ARG A N 1
ATOM 740 C CA . ARG A 1 96 ? -6.123 5.822 8.937 1.00 84.25 96 ARG A CA 1
ATOM 741 C C . ARG A 1 96 ? -5.523 4.660 9.719 1.00 84.25 96 ARG A C 1
ATOM 743 O O . ARG A 1 96 ? -6.253 3.934 10.381 1.00 84.25 96 ARG A O 1
ATOM 750 N N . GLU A 1 97 ? -4.205 4.497 9.664 1.00 82.00 97 GLU A N 1
ATOM 751 C CA . GLU A 1 97 ? -3.516 3.448 10.425 1.00 82.00 97 GLU A CA 1
ATOM 752 C C . GLU A 1 97 ? -3.600 3.684 11.934 1.00 82.00 97 GLU A C 1
ATOM 754 O O . GLU A 1 97 ? -3.807 2.742 12.694 1.00 82.00 97 GLU A O 1
ATOM 759 N N . LYS A 1 98 ? -3.540 4.947 12.378 1.00 85.81 98 LYS A N 1
ATOM 760 C CA . LYS A 1 98 ? -3.773 5.290 13.783 1.00 85.81 98 LYS A CA 1
ATOM 761 C C . LYS A 1 98 ? -5.192 4.905 14.203 1.00 85.81 98 LYS A C 1
ATOM 763 O O . LYS A 1 98 ? -5.337 4.278 15.239 1.00 85.81 98 LYS A O 1
ATOM 768 N N . HIS A 1 99 ? -6.206 5.226 13.400 1.00 88.94 99 HIS A N 1
ATOM 769 C CA . HIS A 1 99 ? -7.593 4.846 13.672 1.00 88.94 99 HIS A CA 1
ATOM 770 C C . HIS A 1 99 ? -7.761 3.330 13.756 1.00 88.94 99 HIS A C 1
ATOM 772 O O . HIS A 1 99 ? -8.247 2.847 14.767 1.00 88.94 99 HIS A O 1
ATOM 778 N N . LYS A 1 100 ? -7.251 2.572 12.777 1.00 89.44 100 LYS A N 1
ATOM 779 C CA . LYS A 1 100 ? -7.289 1.101 12.818 1.00 89.44 100 LYS A CA 1
ATOM 780 C C . LYS A 1 100 ? -6.628 0.533 14.071 1.00 89.44 100 LYS A C 1
ATOM 782 O O . LYS A 1 100 ? -7.150 -0.402 14.668 1.00 89.44 100 LYS A O 1
ATOM 787 N N . LEU A 1 101 ? -5.473 1.075 14.459 1.00 89.00 101 LEU A N 1
ATOM 788 C CA . LEU A 1 101 ? -4.758 0.626 15.649 1.00 89.00 101 LEU A CA 1
ATOM 789 C C . LEU A 1 101 ? -5.516 0.998 16.929 1.00 89.00 101 LEU A C 1
ATOM 791 O O . LEU A 1 101 ? -5.587 0.187 17.847 1.00 89.00 101 LEU A O 1
ATOM 795 N N . THR A 1 102 ? -6.096 2.197 16.985 1.00 93.50 102 THR A N 1
ATOM 796 C CA . THR A 1 102 ? -6.965 2.642 18.079 1.00 93.50 102 THR A CA 1
ATOM 797 C C . THR A 1 102 ? -8.186 1.732 18.208 1.00 93.50 102 THR A C 1
ATOM 799 O O . THR A 1 102 ? -8.440 1.237 19.300 1.00 93.50 102 THR A O 1
ATOM 802 N N . ASP A 1 103 ? -8.883 1.439 17.110 1.00 95.81 103 ASP A N 1
ATOM 803 C CA . ASP A 1 103 ? -10.050 0.551 17.091 1.00 95.81 103 ASP A CA 1
ATOM 804 C C . ASP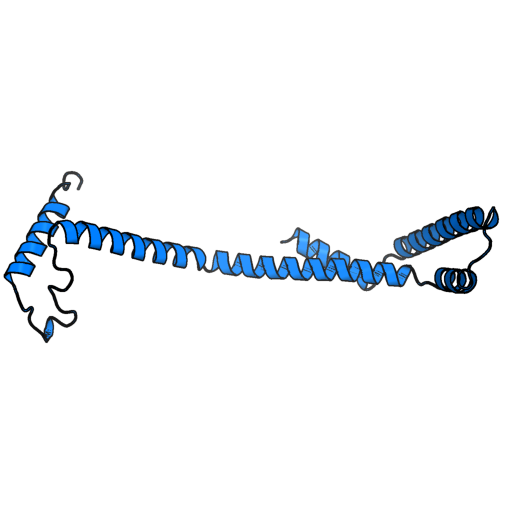 A 1 103 ? -9.667 -0.867 17.530 1.00 95.81 103 ASP A C 1
ATOM 806 O O . ASP A 1 103 ? -10.335 -1.466 18.369 1.00 95.81 103 ASP A O 1
ATOM 810 N N . TYR A 1 104 ? -8.537 -1.381 17.031 1.00 95.50 104 TYR A N 1
ATOM 811 C CA . TYR A 1 104 ? -7.996 -2.670 17.456 1.00 95.50 104 TYR A CA 1
ATOM 812 C C . TYR A 1 104 ? -7.731 -2.705 18.965 1.00 95.50 104 TYR A C 1
ATOM 814 O O . TYR A 1 104 ? -8.126 -3.655 19.638 1.00 95.50 104 TYR A O 1
ATOM 822 N N . TRP A 1 105 ? -7.084 -1.674 19.516 1.00 96.75 105 TRP A N 1
ATOM 823 C CA . TRP A 1 105 ? -6.834 -1.601 20.954 1.00 96.75 105 TRP A CA 1
ATOM 824 C C . TRP A 1 105 ? -8.120 -1.466 21.763 1.00 96.75 105 TRP A C 1
ATOM 826 O O . TRP A 1 105 ? -8.218 -2.108 22.803 1.00 96.75 105 TRP A O 1
ATOM 836 N N . HIS A 1 106 ? -9.106 -0.697 21.297 1.00 96.88 106 HIS A N 1
ATOM 837 C CA . HIS A 1 106 ? -10.403 -0.602 21.964 1.00 96.88 106 HIS A CA 1
ATOM 838 C C . HIS A 1 106 ? -11.094 -1.960 22.043 1.00 96.88 106 HIS A C 1
ATOM 840 O O . HIS A 1 106 ? -11.464 -2.366 23.140 1.00 96.88 106 HIS A O 1
ATOM 846 N N . ILE A 1 107 ? -11.159 -2.694 20.928 1.00 97.12 107 ILE A N 1
ATOM 847 C CA . ILE A 1 107 ? -11.724 -4.049 20.891 1.00 97.12 107 ILE A CA 1
ATOM 848 C C . ILE A 1 107 ? -10.961 -4.969 21.849 1.00 97.12 107 ILE A C 1
ATOM 850 O O . ILE A 1 107 ? -11.566 -5.671 22.649 1.00 97.12 107 ILE A O 1
ATOM 854 N N . ARG A 1 108 ? -9.623 -4.941 21.831 1.00 96.62 108 ARG A N 1
ATOM 855 C CA . ARG A 1 108 ? -8.809 -5.784 22.723 1.00 96.62 108 ARG A CA 1
ATOM 856 C C . ARG A 1 108 ? -9.006 -5.476 24.200 1.00 96.62 108 ARG A C 1
ATOM 858 O O . ARG A 1 108 ? -9.070 -6.398 25.008 1.00 96.62 108 ARG A O 1
ATOM 865 N N . ILE A 1 109 ? -9.067 -4.197 24.557 1.00 96.38 109 ILE A N 1
ATOM 866 C CA . ILE A 1 109 ? -9.322 -3.772 25.935 1.00 96.38 109 ILE A CA 1
ATOM 867 C C . ILE A 1 109 ? -10.718 -4.231 26.350 1.00 96.38 109 ILE A C 1
ATOM 869 O O . ILE A 1 109 ? -10.867 -4.804 27.423 1.00 96.38 109 ILE A O 1
ATOM 873 N N . GLU A 1 110 ? -11.720 -4.028 25.498 1.00 96.06 110 GLU A N 1
ATOM 874 C CA . GLU A 1 110 ? -13.092 -4.454 25.752 1.00 96.06 110 GLU A CA 1
ATOM 875 C C . GLU A 1 110 ? -13.198 -5.972 25.950 1.00 96.06 110 GLU A C 1
ATOM 877 O O . GLU A 1 110 ? -13.799 -6.404 26.931 1.00 96.06 110 GLU A O 1
ATOM 882 N N . GLU A 1 111 ? -12.572 -6.776 25.086 1.00 97.00 111 GLU A N 1
ATOM 883 C CA . GLU A 1 111 ? -12.525 -8.242 25.189 1.00 97.00 111 GLU A CA 1
ATOM 884 C C . GLU A 1 111 ? -11.907 -8.706 26.515 1.00 97.00 111 GLU A C 1
ATOM 886 O O . GLU A 1 111 ? -12.469 -9.555 27.213 1.00 97.00 111 GLU A O 1
ATOM 891 N N . GLU A 1 112 ? -10.747 -8.156 26.882 1.00 96.88 112 GLU A N 1
ATOM 892 C CA . GLU A 1 112 ? -10.049 -8.553 28.106 1.00 96.88 112 GLU A CA 1
ATOM 893 C C . GLU A 1 112 ? -10.783 -8.076 29.364 1.00 96.88 112 GLU A C 1
ATOM 895 O O . GLU A 1 112 ? -10.873 -8.828 30.336 1.00 96.88 112 GLU A O 1
ATOM 900 N N . VAL A 1 113 ? -11.383 -6.880 29.344 1.00 94.75 113 VAL A N 1
ATOM 901 C CA . VAL A 1 113 ? -12.241 -6.395 30.437 1.00 94.75 113 VAL A CA 1
ATOM 902 C C . VAL A 1 113 ? -13.474 -7.284 30.581 1.00 94.75 113 VAL A C 1
ATOM 904 O O . VAL A 1 113 ? -13.771 -7.719 31.695 1.00 94.75 113 VAL A O 1
ATOM 907 N N . HIS A 1 114 ? -14.153 -7.626 29.480 1.00 95.00 114 HIS A N 1
ATOM 908 C CA . HIS A 1 114 ? -15.303 -8.532 29.501 1.00 95.00 114 HIS A CA 1
ATOM 909 C C . HIS A 1 114 ? -14.936 -9.886 30.100 1.00 95.00 114 HIS A C 1
ATOM 911 O O . HIS A 1 114 ? -15.628 -10.397 30.985 1.00 95.00 114 HIS A O 1
ATOM 917 N N . LYS A 1 115 ? -13.824 -10.466 29.647 1.00 95.50 115 LYS A N 1
ATOM 918 C CA . LYS A 1 115 ? -13.324 -11.753 30.127 1.00 95.50 115 LYS A CA 1
ATOM 919 C C . LYS A 1 115 ? -12.959 -11.707 31.608 1.00 95.50 115 LYS A C 1
ATOM 921 O O . LYS A 1 115 ? -13.335 -12.611 32.352 1.00 95.50 115 LYS A O 1
ATOM 926 N N . TRP A 1 116 ? -12.256 -10.664 32.041 1.00 94.62 116 TRP A N 1
ATOM 927 C CA . TRP A 1 116 ? -11.866 -10.484 33.435 1.00 94.62 116 TRP A CA 1
ATOM 928 C C . TRP A 1 116 ? -13.094 -10.335 34.341 1.00 94.62 116 TRP A C 1
ATOM 930 O O . TRP A 1 116 ? -13.221 -11.078 35.311 1.00 94.62 116 TRP A O 1
ATOM 940 N N . LEU A 1 117 ? -14.044 -9.468 33.975 1.00 93.56 117 LEU A N 1
ATOM 941 C CA . LEU A 1 117 ? -15.300 -9.252 34.705 1.00 93.56 117 LEU A CA 1
ATOM 942 C C . LEU A 1 117 ? -16.168 -10.517 34.765 1.00 93.56 117 LEU A C 1
ATOM 944 O O . LEU A 1 117 ? -16.756 -10.817 35.805 1.00 93.56 117 LEU A O 1
ATOM 948 N N . SER A 1 118 ? -16.199 -11.306 33.688 1.00 93.06 118 SER A N 1
ATOM 949 C CA . SER A 1 118 ? -16.908 -12.594 33.663 1.00 93.06 118 SER A CA 1
ATOM 950 C C . SER A 1 118 ? -16.365 -13.568 34.715 1.00 93.06 118 SER A C 1
ATOM 952 O O . SER A 1 118 ? -17.127 -14.338 35.293 1.00 93.06 118 SER A O 1
ATOM 954 N N . GLY A 1 119 ? -15.065 -13.496 35.030 1.00 91.62 119 GLY A N 1
ATOM 955 C CA . GLY A 1 119 ? -14.448 -14.265 36.115 1.00 91.62 119 GLY A CA 1
ATOM 956 C C . GLY A 1 119 ? -14.983 -13.926 37.514 1.00 91.62 119 GLY A C 1
ATOM 957 O O . GLY A 1 119 ? -14.848 -14.734 38.429 1.00 91.62 119 GLY A O 1
ATOM 958 N N . PHE A 1 120 ? -15.632 -12.770 37.672 1.00 92.12 120 PHE A N 1
ATOM 959 C CA . PHE A 1 120 ? -16.290 -12.323 38.903 1.00 92.12 120 PHE A CA 1
ATOM 960 C C . PHE A 1 120 ? -17.822 -12.422 38.823 1.00 92.12 120 PHE A C 1
ATOM 962 O O . PHE A 1 120 ? -18.518 -11.795 39.618 1.00 92.12 120 PHE A O 1
ATOM 969 N N . ASN A 1 121 ? -18.352 -13.214 37.881 1.00 91.31 121 ASN A N 1
ATOM 970 C CA . ASN A 1 121 ? -19.788 -13.353 37.610 1.00 91.31 121 ASN A CA 1
ATOM 971 C C . ASN A 1 121 ? -20.483 -12.026 37.257 1.00 91.31 121 ASN A C 1
ATOM 973 O O . ASN A 1 121 ? -21.670 -11.857 37.538 1.00 91.31 121 ASN A O 1
ATOM 977 N N . TYR A 1 122 ? -19.764 -11.079 36.649 1.00 92.94 122 TYR A N 1
ATOM 978 C CA . TYR A 1 122 ? -20.383 -9.860 36.142 1.00 92.94 122 TYR A CA 1
ATOM 979 C C . TYR A 1 122 ? -21.302 -10.186 34.960 1.00 92.94 122 TYR A C 1
ATOM 981 O O . TYR A 1 122 ? -20.872 -10.787 33.972 1.00 92.94 122 TYR A O 1
ATOM 989 N N . ALA A 1 123 ? -22.563 -9.771 35.049 1.00 93.69 123 ALA A N 1
ATOM 990 C CA . ALA A 1 123 ? -23.546 -9.981 33.990 1.00 93.69 123 ALA A CA 1
ATOM 991 C C . ALA A 1 123 ? -23.572 -8.785 33.024 1.00 93.69 123 ALA A C 1
ATOM 993 O O . ALA A 1 123 ? -24.204 -7.767 33.316 1.00 93.69 123 ALA A O 1
ATOM 994 N N . HIS A 1 124 ? -22.893 -8.908 31.881 1.00 91.50 124 HIS A N 1
ATOM 995 C CA . HIS A 1 124 ? -22.745 -7.828 30.888 1.00 91.50 124 HIS A CA 1
ATOM 996 C C . HIS A 1 124 ? -24.079 -7.322 30.332 1.00 91.50 124 HIS A C 1
ATOM 998 O O . HIS A 1 124 ? -24.296 -6.116 30.285 1.00 91.50 124 HIS A O 1
ATOM 1004 N N . ASP A 1 125 ? -25.011 -8.231 30.052 1.00 92.50 125 ASP A N 1
ATOM 1005 C CA . ASP A 1 125 ? -26.324 -7.912 29.471 1.00 92.50 125 ASP A CA 1
ATOM 1006 C C . ASP A 1 125 ? -27.417 -7.682 30.533 1.00 92.50 125 ASP A C 1
ATOM 1008 O O . ASP A 1 125 ? -28.609 -7.744 30.247 1.00 92.50 125 ASP A O 1
ATOM 1012 N N . SER A 1 126 ? -27.022 -7.436 31.788 1.00 91.06 126 SER A N 1
ATOM 1013 C CA . SER A 1 126 ? -27.956 -7.223 32.909 1.00 91.06 126 SER A CA 1
ATOM 1014 C C . SER A 1 126 ? -28.849 -5.988 32.756 1.00 91.06 126 SER A C 1
ATOM 1016 O O . SER A 1 126 ? -29.899 -5.914 33.392 1.00 91.06 126 SER A O 1
ATOM 1018 N N . ILE A 1 127 ? -28.443 -5.020 31.930 1.00 91.31 127 ILE A N 1
ATOM 1019 C CA . ILE A 1 127 ? -29.209 -3.814 31.620 1.00 91.31 127 ILE A CA 1
ATOM 1020 C C . ILE A 1 127 ? -29.495 -3.818 30.114 1.00 91.31 127 ILE A C 1
ATOM 1022 O O . ILE A 1 127 ? -28.548 -3.756 29.327 1.00 91.31 127 ILE A O 1
ATOM 1026 N N . PRO A 1 128 ? -30.768 -3.860 29.687 1.00 91.25 128 PRO A N 1
ATOM 1027 C CA . PRO A 1 128 ? -31.099 -3.832 28.271 1.00 91.25 128 PRO A CA 1
ATOM 1028 C C . PRO A 1 128 ? -30.710 -2.486 27.651 1.00 91.25 128 PRO A C 1
ATOM 1030 O O . PRO A 1 128 ? -30.817 -1.430 28.279 1.00 91.25 128 PRO A O 1
ATOM 1033 N N . ALA A 1 129 ? -30.312 -2.505 26.377 1.00 91.00 129 ALA A N 1
ATOM 1034 C CA . ALA A 1 129 ? -29.941 -1.288 25.650 1.00 91.00 129 ALA A CA 1
ATOM 1035 C C . ALA A 1 129 ? -31.073 -0.243 25.636 1.00 91.00 129 ALA A C 1
ATOM 1037 O O . ALA A 1 129 ? -30.806 0.958 25.615 1.00 91.00 129 ALA A O 1
ATOM 1038 N N . ASN A 1 130 ? -32.330 -0.698 25.692 1.00 91.88 130 ASN A N 1
ATOM 1039 C CA . 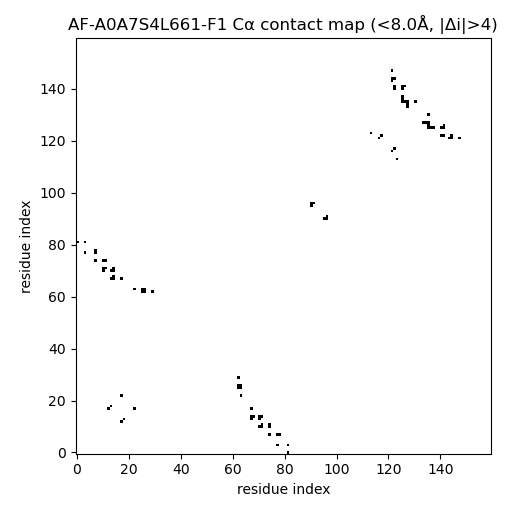ASN A 1 130 ? -33.514 0.150 25.762 1.00 91.88 130 ASN A CA 1
ATOM 1040 C C . ASN A 1 130 ? -34.154 0.176 27.163 1.00 91.88 130 ASN A C 1
ATOM 1042 O O . ASN A 1 130 ? -35.366 0.026 27.305 1.00 91.88 130 ASN A O 1
ATOM 1046 N N . TYR A 1 131 ? -33.346 0.375 28.208 1.00 89.50 131 TYR A N 1
ATOM 1047 C CA . TYR A 1 131 ? -33.814 0.339 29.602 1.00 89.50 131 TYR A CA 1
ATOM 1048 C C . TYR A 1 131 ? -34.895 1.378 29.969 1.00 89.50 131 TYR A C 1
ATOM 1050 O O . TYR A 1 131 ? -35.467 1.322 31.058 1.00 89.50 131 TYR A O 1
ATOM 1058 N N . ILE A 1 132 ? -35.147 2.352 29.087 1.00 90.75 132 ILE A N 1
ATOM 1059 C CA . ILE A 1 132 ? -36.212 3.349 29.237 1.00 90.75 132 ILE A CA 1
ATOM 1060 C C . ILE A 1 132 ? -37.583 2.700 29.016 1.00 90.75 132 ILE A C 1
ATOM 1062 O O . ILE A 1 132 ? -38.508 2.958 29.787 1.00 90.75 132 ILE A O 1
ATOM 1066 N N . ASP A 1 133 ? -37.701 1.850 27.995 1.00 93.81 133 ASP A N 1
ATOM 1067 C CA . ASP A 1 133 ? -38.960 1.188 27.642 1.00 93.81 133 ASP A CA 1
ATOM 1068 C C . ASP A 1 133 ? -39.061 -0.221 28.249 1.00 93.81 133 ASP A C 1
ATOM 1070 O O . ASP A 1 133 ? -40.157 -0.693 28.555 1.00 93.81 133 ASP A O 1
ATOM 1074 N N . GLU A 1 134 ? -37.923 -0.892 28.449 1.00 91.88 134 GLU A N 1
ATOM 1075 C CA . GLU A 1 134 ? -37.841 -2.253 28.974 1.00 91.88 134 GLU A CA 1
ATOM 1076 C C . GLU A 1 134 ? -37.089 -2.277 30.304 1.00 91.88 134 GLU A C 1
ATOM 1078 O O . GLU A 1 134 ? -35.893 -2.011 30.379 1.00 91.88 134 GLU A O 1
ATOM 1083 N N . LYS A 1 135 ? -37.791 -2.605 31.392 1.00 89.38 135 LYS A N 1
ATOM 1084 C CA . LYS A 1 135 ? -37.138 -2.730 32.697 1.00 89.38 135 LYS A CA 1
ATOM 1085 C C . LYS A 1 135 ? -36.157 -3.915 32.692 1.00 89.38 135 LYS A C 1
ATOM 1087 O O . LYS A 1 135 ? -36.457 -4.933 32.075 1.00 89.38 135 LYS A O 1
ATOM 1092 N N . PRO A 1 136 ? -35.054 -3.841 33.450 1.00 90.31 136 PRO A N 1
ATOM 1093 C CA . PRO A 1 136 ? -34.207 -5.003 33.669 1.00 90.31 136 PRO A CA 1
ATOM 1094 C C . PRO A 1 136 ? -34.955 -6.138 34.372 1.00 90.31 136 PRO A C 1
ATOM 1096 O O . PRO A 1 136 ? -35.787 -5.889 35.252 1.00 90.31 136 PRO A O 1
ATOM 1099 N N . ASP A 1 137 ? -34.606 -7.374 34.024 1.00 89.00 137 ASP A N 1
ATOM 1100 C CA . ASP A 1 137 ? -35.226 -8.572 34.594 1.00 89.00 137 ASP A CA 1
ATOM 1101 C C . ASP A 1 137 ? -34.860 -8.780 36.069 1.00 89.00 137 ASP A C 1
ATOM 1103 O O . ASP A 1 137 ? -35.704 -9.193 36.867 1.00 89.00 137 ASP A O 1
ATOM 1107 N N . ASP A 1 138 ? -33.618 -8.455 36.445 1.00 91.81 138 ASP A N 1
ATOM 1108 C CA . ASP A 1 138 ? -33.084 -8.705 37.784 1.00 91.81 138 ASP A CA 1
ATOM 1109 C C . ASP A 1 138 ? -32.289 -7.502 38.323 1.00 91.81 138 ASP A C 1
ATOM 1111 O O . ASP A 1 138 ? -31.144 -7.230 37.952 1.00 91.81 138 ASP A O 1
ATOM 1115 N N . LEU A 1 139 ? -32.911 -6.773 39.253 1.00 91.81 139 LEU A N 1
ATOM 1116 C CA . LEU A 1 139 ? -32.290 -5.629 39.921 1.00 91.81 139 LEU A CA 1
ATOM 1117 C C . LEU A 1 139 ? -31.193 -6.033 40.913 1.00 91.81 139 LEU A C 1
ATOM 1119 O O . LEU A 1 139 ? -30.334 -5.207 41.227 1.00 91.81 139 LEU A O 1
ATOM 1123 N N . ASP A 1 140 ? -31.212 -7.254 41.441 1.00 93.62 140 ASP A N 1
ATOM 1124 C CA . ASP A 1 140 ? -30.207 -7.705 42.402 1.00 93.62 140 ASP A CA 1
ATOM 1125 C C . ASP A 1 140 ? -28.891 -8.043 41.694 1.00 93.62 140 ASP A C 1
ATOM 1127 O O . ASP A 1 140 ? -27.820 -7.693 42.200 1.00 93.62 140 ASP A O 1
ATOM 1131 N N . VAL A 1 141 ? -28.958 -8.579 40.470 1.00 92.06 141 VAL A N 1
ATOM 1132 C CA . VAL A 1 141 ? -27.792 -8.718 39.579 1.00 92.06 141 VAL A CA 1
ATOM 1133 C C . VAL A 1 141 ? -27.165 -7.355 39.282 1.00 92.06 141 VAL A C 1
ATOM 1135 O O . VAL A 1 141 ? -25.950 -7.196 39.411 1.00 92.06 141 VAL A O 1
ATOM 1138 N N . ILE A 1 142 ? -27.977 -6.337 38.978 1.00 92.31 142 ILE A N 1
ATOM 1139 C CA . ILE A 1 142 ? -27.483 -4.971 38.737 1.00 92.31 142 ILE A CA 1
ATOM 1140 C C . ILE A 1 142 ? -26.795 -4.399 39.980 1.00 92.31 142 ILE A C 1
ATOM 1142 O O . ILE A 1 142 ? -25.718 -3.813 39.870 1.00 92.31 142 ILE A O 1
ATOM 1146 N N . LYS A 1 143 ? -27.371 -4.579 41.176 1.00 92.94 143 LYS A N 1
ATOM 1147 C CA . LYS A 1 143 ? -26.733 -4.133 42.429 1.00 92.94 143 LYS A CA 1
ATOM 1148 C C . LYS A 1 143 ? -25.407 -4.851 42.679 1.00 92.94 143 LYS A C 1
ATOM 1150 O O . LYS A 1 143 ? -24.457 -4.218 43.133 1.00 92.94 143 LYS A O 1
ATOM 1155 N N . SER A 1 144 ? -25.337 -6.150 42.388 1.00 92.38 144 SER A N 1
ATOM 1156 C CA . SER A 1 144 ? -24.111 -6.945 42.508 1.00 92.38 144 SER A CA 1
ATOM 1157 C C . SER A 1 144 ? -23.026 -6.439 41.553 1.00 92.38 144 SER A C 1
ATOM 1159 O O . SER A 1 144 ? -21.911 -6.150 41.987 1.00 92.38 144 SER A O 1
ATOM 1161 N N . ASN A 1 145 ? -23.377 -6.231 40.280 1.00 93.38 145 ASN A N 1
ATOM 1162 C CA . ASN A 1 145 ? -22.501 -5.627 39.275 1.00 93.38 145 ASN A CA 1
ATOM 1163 C C . ASN A 1 145 ? -22.001 -4.241 39.714 1.00 93.38 145 ASN A C 1
ATOM 1165 O O . ASN A 1 145 ? -20.803 -3.970 39.658 1.00 93.38 145 ASN A O 1
ATOM 1169 N N . LEU A 1 146 ? -22.898 -3.375 40.203 1.00 91.38 146 LEU A N 1
ATOM 1170 C CA . LEU A 1 146 ? -22.548 -2.039 40.689 1.00 91.38 146 LEU A CA 1
ATOM 1171 C C . LEU A 1 146 ? -21.562 -2.098 41.860 1.00 91.38 146 LEU A C 1
ATOM 1173 O O . LEU A 1 146 ? -20.596 -1.339 41.882 1.00 91.38 146 LEU A O 1
ATOM 1177 N N . LYS A 1 147 ? -21.781 -3.005 42.817 1.00 90.56 147 LYS A N 1
ATOM 1178 C CA . LYS A 1 147 ? -20.883 -3.190 43.960 1.00 90.56 147 LYS A CA 1
ATOM 1179 C C . LYS A 1 147 ? -19.487 -3.622 43.507 1.00 90.56 147 LYS A C 1
ATOM 1181 O O . LYS A 1 147 ? -18.505 -3.057 43.974 1.00 90.56 147 LYS A O 1
ATOM 1186 N N . LEU A 1 148 ? -19.397 -4.568 42.570 1.00 89.38 148 LEU A N 1
ATOM 1187 C CA . LEU A 1 148 ? -18.119 -4.992 41.995 1.00 89.38 148 LEU A CA 1
ATOM 1188 C C . LEU A 1 148 ? -17.390 -3.816 41.326 1.00 89.38 148 LEU A C 1
ATOM 1190 O O . LEU A 1 148 ? -16.208 -3.602 41.579 1.00 89.38 148 LEU A O 1
ATOM 1194 N N . LEU A 1 149 ? -18.094 -3.021 40.513 1.00 89.50 149 LEU A N 1
ATOM 1195 C CA . LEU A 1 149 ? -17.516 -1.836 39.868 1.00 89.50 149 LEU A CA 1
ATOM 1196 C C . LEU A 1 149 ? -17.030 -0.805 40.892 1.00 89.50 149 LEU A C 1
ATOM 1198 O O . LEU A 1 149 ? -15.939 -0.265 40.738 1.00 89.50 149 LEU A O 1
ATOM 1202 N N . GLN A 1 150 ? -17.799 -0.563 41.954 1.00 89.56 150 GLN A N 1
ATOM 1203 C CA . GLN A 1 150 ? -17.393 0.306 43.060 1.00 89.56 150 GLN A CA 1
ATOM 1204 C C . GLN A 1 150 ? -16.136 -0.219 43.763 1.00 89.56 150 GLN A C 1
ATOM 1206 O O . GLN A 1 150 ? -15.218 0.551 44.022 1.00 89.56 150 GLN A O 1
ATOM 1211 N N . GLU A 1 151 ? -16.047 -1.522 44.032 1.00 87.19 151 GLU A N 1
ATOM 1212 C CA . GLU A 1 151 ? -14.858 -2.138 44.635 1.00 87.19 151 GLU A CA 1
ATOM 1213 C C . GLU A 1 151 ? -13.609 -2.021 43.746 1.00 87.19 151 GLU A C 1
ATOM 1215 O O . GLU A 1 151 ? -12.494 -1.962 44.263 1.00 87.19 151 GLU A O 1
ATOM 1220 N N . ILE A 1 152 ? -13.776 -1.985 42.421 1.00 85.06 152 ILE A N 1
ATOM 1221 C CA . ILE A 1 152 ? -12.684 -1.776 41.460 1.00 85.06 152 ILE A CA 1
ATOM 1222 C C . ILE A 1 152 ? -12.283 -0.299 41.410 1.00 85.06 152 ILE A C 1
ATOM 1224 O O . ILE A 1 152 ? -11.100 0.014 41.500 1.00 85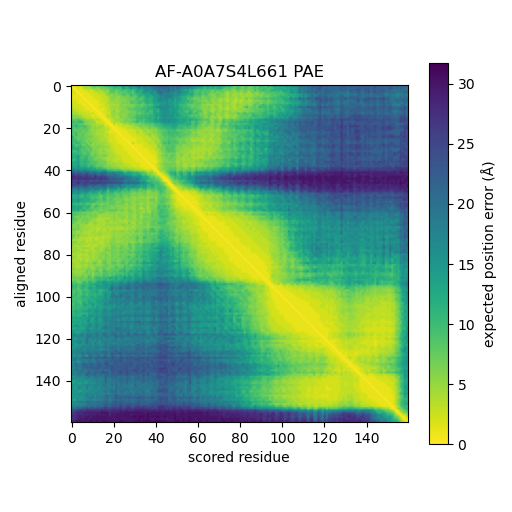.06 152 ILE A O 1
ATOM 1228 N N . LEU A 1 153 ? -13.259 0.605 41.293 1.00 83.62 153 LEU A N 1
ATOM 1229 C CA . LEU A 1 153 ? -13.034 2.046 41.147 1.00 83.62 153 LEU A CA 1
ATOM 1230 C C . LEU A 1 153 ? -12.495 2.696 42.429 1.00 83.62 153 LEU A C 1
ATO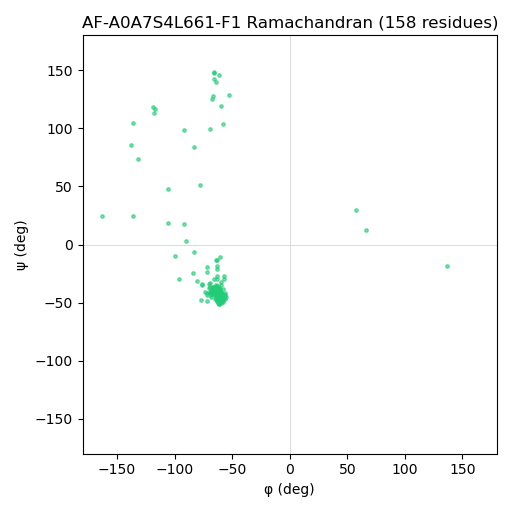M 1232 O O . LEU A 1 153 ? -11.680 3.608 42.352 1.00 83.62 153 LEU A O 1
ATOM 1236 N N . HIS A 1 154 ? -12.908 2.223 43.607 1.00 76.31 154 HIS A N 1
ATOM 1237 C CA . HIS A 1 154 ? -12.504 2.800 44.894 1.00 76.31 154 HIS A CA 1
ATOM 1238 C C . HIS A 1 154 ? -11.228 2.191 45.493 1.00 76.31 154 HIS A C 1
ATOM 1240 O O . HIS A 1 154 ? -10.840 2.572 46.597 1.00 76.31 154 HIS A O 1
ATOM 1246 N N . LYS A 1 155 ? -10.557 1.258 44.805 1.00 62.28 155 LYS A N 1
ATOM 1247 C CA . LYS A 1 155 ? -9.315 0.653 45.314 1.00 62.28 155 LYS A CA 1
ATOM 1248 C C . LYS A 1 155 ? -8.102 1.593 45.298 1.00 62.28 155 LYS A C 1
ATOM 1250 O O . LYS A 1 155 ? -7.189 1.341 46.074 1.00 62.28 155 LYS A O 1
ATOM 1255 N N . ASP A 1 156 ? -8.125 2.675 44.512 1.00 54.88 156 ASP A N 1
ATOM 1256 C CA . ASP A 1 156 ? -6.959 3.548 44.277 1.00 54.88 156 ASP A CA 1
ATOM 1257 C C . ASP A 1 156 ? -7.257 5.067 44.316 1.00 54.88 156 ASP A C 1
ATOM 1259 O O . ASP A 1 156 ? -6.496 5.862 43.764 1.00 54.88 156 ASP A O 1
ATOM 1263 N N . ASP A 1 157 ? -8.308 5.523 45.008 1.00 49.09 157 ASP A N 1
ATOM 1264 C CA . ASP A 1 157 ? -8.609 6.967 45.146 1.00 49.09 157 ASP A CA 1
ATOM 1265 C C . ASP A 1 157 ? -7.692 7.661 46.192 1.00 49.09 157 ASP A C 1
ATOM 1267 O O . ASP A 1 157 ? -8.137 8.291 47.150 1.00 49.09 157 ASP A O 1
ATOM 1271 N N . ILE A 1 158 ? -6.370 7.472 46.051 1.00 51.44 158 ILE A N 1
ATOM 1272 C CA . ILE A 1 158 ? -5.298 8.092 46.860 1.00 51.44 158 ILE A CA 1
ATOM 1273 C C . ILE A 1 158 ? -4.663 9.288 46.120 1.00 51.44 158 ILE A C 1
ATOM 1275 O O . ILE A 1 158 ? -3.930 10.073 46.723 1.00 51.44 158 ILE A O 1
ATOM 1279 N N . HIS A 1 159 ? -4.971 9.493 44.836 1.00 38.12 159 HIS A N 1
ATOM 1280 C CA . HIS A 1 159 ? -4.453 10.620 44.055 1.00 38.12 159 HIS A CA 1
ATOM 1281 C C . HIS A 1 159 ? -5.561 11.340 43.278 1.00 38.12 159 HIS A C 1
ATOM 1283 O O . HIS A 1 159 ? -5.645 11.244 42.054 1.00 38.12 159 HIS A O 1
ATOM 1289 N N . GLY A 1 160 ? -6.376 12.088 44.026 1.00 41.69 160 GLY A N 1
ATOM 1290 C CA . GLY A 1 160 ? -6.889 13.382 43.569 1.00 41.69 160 GLY A CA 1
ATOM 1291 C C . GLY A 1 160 ? -5.850 14.478 43.783 1.00 41.69 160 GLY A C 1
ATOM 1292 O O . GLY A 1 160 ? -5.101 14.385 44.785 1.00 41.69 160 GLY A O 1
#

Sequence (160 aa):
LITLKKMESILTNFVKEPPEELCSTIRGLAKERLAEFMARVDGDLVFPVGLVPALTQLHEFDFANYVRACIGQVRGALDGVLMDLEISIRDFVSGREKHKLTDYWHIRIEEEVHKWLSGFNYAHDSIPANYIDEKPDDLDVIKSNLKLLQEILHKDDIHG

Foldseek 3Di:
DVVLVVVLVVLVCCLVPNPPVVQVVQVVVLVVVLVVVVVVCVPDDPDDPCPVVVNVCSVVDRVSVVVSVVSVVVSVVSVVVVVVVVVVVCCVVVCVVVVVVVVVVVVVVVVVVVVVVVVVVQDPCQQPPPCVVDPGPDVVSVVSNVVVVCVVVVPPPPDD

Solvent-accessible surface area (backbone atoms only — not comparable to full-atom values): 9256 Å² total; per-residue (Å²): 107,73,68,57,55,51,50,50,54,52,46,52,46,40,51,77,57,54,58,64,67,58,44,49,49,51,52,49,52,52,53,50,54,48,50,55,50,50,66,60,49,78,73,79,65,86,76,60,96,59,53,68,65,52,52,53,52,60,72,69,50,59,61,55,60,50,51,36,51,52,51,45,52,55,43,53,52,49,54,50,54,50,51,54,48,53,51,50,48,48,46,57,73,67,36,51,62,57,49,52,51,50,52,52,50,51,52,52,52,51,52,52,49,52,54,56,41,45,76,71,70,44,63,84,76,47,61,50,97,55,48,89,85,40,75,56,92,47,68,65,60,47,52,51,41,51,50,54,51,47,60,62,66,64,69,68,80,82,75,127